Protein AF-A0AAV6LIP0-F1 (afdb_monomer_lite)

Organism: NCBI:txid479676

Secondary structure (DSSP, 8-state):
--------SSSTTTTTHHHHHHHHHHHHHHHHHHHHHHHHHHTS-TT-EEEEEETTEEEEEEHHHHHHHHHHHHHHHHHHHHHHHHHHHHHHHHHHHHHHHHHHHHHHHHHTS-TT--EEEEEEE--SSTT---EEEEEEE---

Foldseek 3Di:
DDDDDDDPPPPPVVCQPVVLVVVLVVLVVQLVVLVVVLVVLVPDDQQDWDWDDDPPDTDTDGSVVSNVVSVVSNVVSVVSNVVSVCVVCVVVVVVVVVVVVVQVVVLVVQVVPDPDWRWDFDFDQPDPDPPDGDTDTDTDTDDD

Sequence (144 aa):
MEVAGGRKGAEEGQMTAVGVQNQVRNKEGDRKRAYLTLEELQQLSDDTNTYKSIGRTFVLEPKSVLMEEQEQKLKDSETAIASLQVSSFVPLVNLLTHVFTILSSKIEVMNAGSAHMYFVEVFICNSSAFHNLNYTKVYYVVPV

InterPro domains:
  IPR002777 Prefoldin beta-like [PF01920] (14-85)
  IPR009053 Prefoldin [G3DSA:1.10.287.370] (12-88)

Radius of gyration: 28.63 Å; chains: 1; bounding box: 75×34×78 Å

Structure (mmCIF, N/CA/C/O backbone):
data_AF-A0AAV6LIP0-F1
#
_entry.id   AF-A0AAV6LIP0-F1
#
loop_
_atom_site.group_PDB
_atom_site.id
_atom_site.type_symbol
_atom_site.label_atom_id
_atom_site.label_alt_id
_atom_site.label_comp_id
_atom_site.label_asym_id
_atom_site.label_entity_id
_atom_site.label_seq_id
_atom_site.pdbx_PDB_ins_code
_atom_site.Cartn_x
_atom_site.Cartn_y
_atom_site.Cartn_z
_atom_site.occupancy
_atom_site.B_iso_or_equiv
_atom_site.auth_seq_id
_atom_site.auth_comp_id
_atom_site.auth_asym_id
_atom_site.auth_atom_id
_atom_site.pdbx_PDB_model_num
ATOM 1 N N . MET A 1 1 ? -15.424 -19.087 -53.049 1.00 39.97 1 MET A N 1
ATOM 2 C CA . MET A 1 1 ? -14.257 -18.220 -53.294 1.00 39.97 1 MET A CA 1
ATOM 3 C C . MET A 1 1 ? -14.031 -17.449 -52.012 1.00 39.97 1 MET A C 1
ATOM 5 O O . MET A 1 1 ? -14.851 -16.623 -51.637 1.00 39.97 1 MET A O 1
ATOM 9 N N . GLU A 1 2 ? -13.036 -17.900 -51.267 1.00 44.66 2 GLU A N 1
ATOM 10 C CA . GLU A 1 2 ? -12.604 -17.383 -49.974 1.00 44.66 2 GLU A CA 1
ATOM 11 C C . GLU A 1 2 ? -11.838 -16.076 -50.197 1.00 44.66 2 GLU A C 1
ATOM 13 O O . GLU A 1 2 ? -10.981 -16.026 -51.078 1.00 44.66 2 GLU A O 1
ATOM 18 N N . VAL A 1 3 ? -12.131 -15.025 -49.426 1.00 44.34 3 VAL A N 1
ATOM 19 C CA . VAL A 1 3 ? -11.224 -13.875 -49.314 1.00 44.34 3 VAL A CA 1
ATOM 20 C C . VAL A 1 3 ? -11.108 -13.471 -47.847 1.00 44.34 3 VAL A C 1
ATOM 22 O O . VAL A 1 3 ? -11.897 -12.698 -47.315 1.00 44.34 3 VAL A O 1
ATOM 25 N N . ALA A 1 4 ? -10.129 -14.122 -47.220 1.00 45.34 4 ALA A N 1
ATOM 26 C CA . ALA A 1 4 ? -9.139 -13.610 -46.279 1.00 45.34 4 ALA A CA 1
ATOM 27 C C . ALA A 1 4 ? -9.576 -12.576 -45.228 1.00 45.34 4 ALA A C 1
ATOM 29 O O . ALA A 1 4 ? -9.813 -11.399 -45.504 1.00 45.34 4 ALA A O 1
ATOM 30 N N . GLY A 1 5 ? -9.528 -13.033 -43.973 1.00 50.09 5 GLY A N 1
ATOM 31 C CA . GLY A 1 5 ? -9.539 -12.195 -42.788 1.00 50.09 5 GLY A CA 1
ATOM 32 C C . GLY A 1 5 ? -8.357 -11.228 -42.740 1.00 50.09 5 GLY A C 1
ATOM 33 O O . GLY A 1 5 ? -7.239 -11.529 -43.156 1.00 50.09 5 GLY A O 1
ATOM 34 N N . GLY A 1 6 ? -8.616 -10.054 -42.179 1.00 42.91 6 GLY A N 1
ATOM 35 C CA . GLY A 1 6 ? -7.611 -9.037 -41.939 1.00 42.91 6 GLY A CA 1
ATOM 36 C C . GLY A 1 6 ? -7.900 -8.312 -40.635 1.00 42.91 6 GLY A C 1
ATOM 37 O O . GLY A 1 6 ? -9.006 -7.820 -40.438 1.00 42.91 6 GLY A O 1
ATOM 38 N N . ARG A 1 7 ? -6.843 -8.185 -39.820 1.00 46.28 7 ARG A N 1
ATOM 39 C CA . ARG A 1 7 ? -6.698 -7.348 -38.611 1.00 46.28 7 ARG A CA 1
ATOM 40 C C . ARG A 1 7 ? -7.165 -7.978 -37.289 1.00 46.28 7 ARG A C 1
ATOM 42 O O . ARG A 1 7 ? -8.108 -7.517 -36.666 1.00 46.28 7 ARG A O 1
ATOM 49 N N . LYS A 1 8 ? -6.419 -8.979 -36.808 1.00 42.72 8 LYS A N 1
ATOM 50 C CA . LYS A 1 8 ? -6.399 -9.387 -35.384 1.00 42.72 8 LYS A CA 1
ATOM 51 C C . LYS A 1 8 ? -5.009 -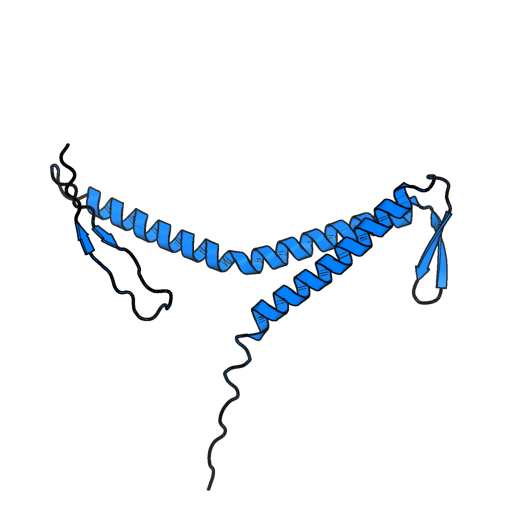9.266 -34.729 1.00 42.72 8 LYS A C 1
ATOM 53 O O . LYS A 1 8 ? -4.748 -9.914 -33.732 1.00 42.72 8 LYS A O 1
ATOM 58 N N . GLY A 1 9 ? -4.106 -8.454 -35.286 1.00 36.75 9 GLY A N 1
ATOM 59 C CA . GLY A 1 9 ? -2.690 -8.447 -34.878 1.00 36.75 9 GLY A CA 1
ATOM 60 C C . GLY A 1 9 ? -2.138 -7.141 -34.301 1.00 36.75 9 GLY A C 1
ATOM 61 O O . GLY A 1 9 ? -0.923 -7.021 -34.223 1.00 36.75 9 GLY A O 1
ATOM 62 N N . ALA A 1 10 ? -2.967 -6.146 -33.961 1.00 39.47 10 ALA A N 1
ATOM 63 C CA . ALA A 1 10 ? -2.471 -4.817 -33.561 1.00 39.47 10 ALA A CA 1
ATOM 64 C C . ALA A 1 10 ? -2.920 -4.323 -32.170 1.00 39.47 10 ALA A C 1
ATOM 66 O O . ALA A 1 10 ? -2.464 -3.266 -31.747 1.00 39.47 10 ALA A O 1
ATOM 67 N N . GLU A 1 11 ? -3.767 -5.058 -31.440 1.00 45.81 11 GLU A N 1
ATOM 68 C CA . GLU A 1 11 ? -4.263 -4.614 -30.119 1.00 45.81 11 GLU A CA 1
ATOM 69 C C . GLU A 1 11 ? -3.523 -5.222 -28.918 1.00 45.81 11 GLU A C 1
ATOM 71 O O . GLU A 1 11 ? -3.560 -4.656 -27.828 1.00 45.81 11 GLU A O 1
ATOM 76 N N . GLU A 1 12 ? -2.781 -6.319 -29.083 1.00 40.75 12 GLU A N 1
ATOM 77 C CA . GLU A 1 12 ? -2.125 -6.997 -27.949 1.00 40.75 12 GLU A CA 1
ATOM 78 C C . GLU A 1 12 ? -0.867 -6.267 -27.438 1.00 40.75 12 GLU A C 1
ATOM 80 O O . GLU A 1 12 ? -0.456 -6.464 -26.297 1.00 40.75 12 GLU A O 1
ATOM 85 N N . GLY A 1 13 ? -0.287 -5.356 -28.229 1.00 41.47 13 GLY A N 1
ATOM 86 C CA . GLY A 1 13 ? 0.921 -4.604 -27.858 1.00 41.47 13 GLY A CA 1
ATOM 87 C C . GLY A 1 13 ? 0.684 -3.294 -27.094 1.00 41.47 13 GLY A C 1
ATOM 88 O O . GLY A 1 13 ? 1.605 -2.793 -26.454 1.00 41.47 13 GLY A O 1
ATOM 89 N N . GLN A 1 14 ? -0.530 -2.729 -27.133 1.00 39.91 14 GLN A N 1
ATOM 90 C CA . GLN A 1 14 ? -0.890 -1.504 -26.389 1.00 39.91 14 GLN A CA 1
ATOM 91 C C . GLN A 1 14 ? -1.567 -1.800 -25.039 1.00 39.91 14 GLN A C 1
ATOM 93 O O . GLN A 1 14 ? -1.717 -0.907 -24.203 1.00 39.91 14 GLN A O 1
ATOM 98 N N . MET A 1 15 ? -1.926 -3.064 -24.795 1.00 46.09 15 MET A N 1
ATOM 99 C CA . MET A 1 15 ? -2.679 -3.511 -23.621 1.00 46.09 15 MET A CA 1
ATOM 100 C C . MET A 1 15 ? -1.844 -3.580 -22.325 1.00 46.09 15 MET A C 1
ATOM 102 O O . MET A 1 15 ? -2.405 -3.662 -21.235 1.00 46.09 15 MET A O 1
ATOM 106 N N . THR A 1 16 ? -0.511 -3.509 -22.403 1.00 58.72 16 THR A N 1
ATOM 107 C CA . THR A 1 16 ? 0.373 -3.747 -21.247 1.00 58.72 16 THR A CA 1
ATOM 108 C C . THR A 1 16 ? 0.726 -2.469 -20.480 1.00 58.72 16 THR A C 1
ATOM 110 O O . THR A 1 16 ? 0.547 -2.427 -19.267 1.00 58.72 16 THR A O 1
ATOM 113 N N . ALA A 1 17 ? 1.148 -1.392 -21.152 1.00 60.81 17 ALA A N 1
ATOM 114 C CA . ALA A 1 17 ? 1.545 -0.147 -20.478 1.00 60.81 17 ALA A CA 1
ATOM 115 C C . ALA A 1 17 ? 0.346 0.617 -19.887 1.00 60.81 17 ALA A C 1
ATOM 117 O O . ALA A 1 17 ? 0.388 1.049 -18.735 1.00 60.81 17 ALA A O 1
ATOM 118 N N . VAL A 1 18 ? -0.755 0.718 -20.642 1.00 71.00 18 VAL A N 1
ATOM 119 C CA . VAL A 1 18 ? -2.010 1.332 -20.167 1.00 71.00 18 VAL A CA 1
ATOM 120 C C . VAL A 1 18 ? -2.633 0.486 -19.049 1.00 71.00 18 VAL A C 1
ATOM 122 O O . VAL A 1 18 ? -3.135 1.024 -18.062 1.00 71.00 18 VAL A O 1
ATOM 125 N N . GLY A 1 19 ? -2.541 -0.846 -19.156 1.00 76.62 19 GLY A N 1
ATOM 126 C CA . GLY A 1 19 ? -2.990 -1.777 -18.121 1.00 76.62 19 GLY A CA 1
ATOM 127 C C . GLY A 1 19 ? -2.211 -1.633 -16.811 1.00 76.62 19 GLY A C 1
ATOM 128 O O . GLY A 1 19 ? -2.814 -1.600 -15.739 1.00 76.62 19 GLY A O 1
ATOM 129 N N . VAL A 1 20 ? -0.884 -1.492 -16.879 1.00 77.88 20 VAL A N 1
ATOM 130 C CA . VAL A 1 20 ? 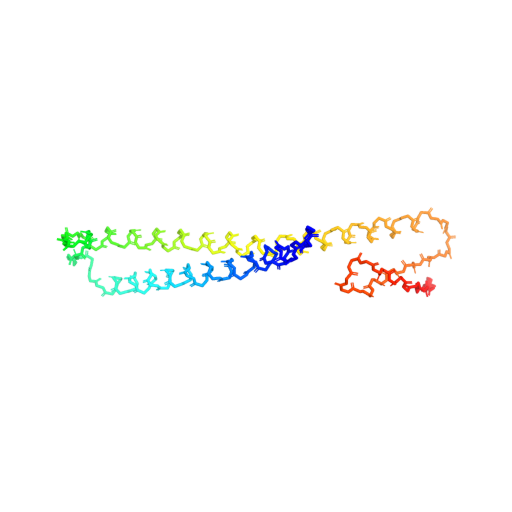-0.032 -1.250 -15.702 1.00 77.88 20 VAL A CA 1
ATOM 131 C C . VAL A 1 20 ? -0.295 0.135 -15.107 1.00 77.88 20 VAL A C 1
ATOM 133 O O . VAL A 1 20 ? -0.440 0.252 -13.894 1.00 77.88 20 VAL A O 1
ATOM 136 N N . GLN A 1 21 ? -0.449 1.176 -15.929 1.00 80.50 21 GLN A N 1
ATOM 137 C CA . GLN A 1 21 ? -0.743 2.530 -15.447 1.00 80.50 21 GLN A CA 1
ATOM 138 C C . GLN A 1 21 ? -2.088 2.607 -14.708 1.00 80.50 21 GLN A C 1
ATOM 140 O O . GLN A 1 21 ? -2.182 3.223 -13.644 1.00 80.50 21 GLN A O 1
ATOM 145 N N . ASN A 1 22 ? -3.120 1.938 -15.227 1.00 85.06 22 ASN A N 1
ATOM 146 C CA . ASN A 1 22 ? -4.414 1.839 -14.554 1.00 85.06 22 ASN A CA 1
ATOM 147 C C . ASN A 1 22 ? -4.311 1.069 -13.231 1.00 85.06 22 ASN A C 1
ATOM 149 O O . ASN A 1 22 ? -4.915 1.473 -12.238 1.00 85.06 22 ASN A O 1
ATOM 153 N N . GLN A 1 23 ? -3.515 -0.003 -13.183 1.00 84.94 23 GLN A N 1
ATOM 154 C CA . GLN A 1 23 ? -3.258 -0.735 -11.940 1.00 84.94 23 GLN A CA 1
ATOM 155 C C . GLN A 1 23 ? -2.534 0.124 -10.899 1.00 84.94 23 GLN A C 1
ATOM 157 O O . GLN A 1 23 ? -2.950 0.127 -9.742 1.00 84.94 23 GLN A O 1
ATOM 162 N N . VAL A 1 24 ? -1.521 0.899 -11.302 1.00 87.69 24 VAL A N 1
ATOM 163 C CA . VAL A 1 24 ? -0.828 1.847 -10.413 1.00 87.69 24 VAL A CA 1
ATOM 164 C C . VAL A 1 24 ? -1.814 2.871 -9.860 1.00 87.69 24 VAL A C 1
ATOM 166 O O . VAL A 1 24 ? -1.903 3.020 -8.647 1.00 87.69 24 VAL A O 1
ATOM 169 N N . ARG A 1 25 ? -2.632 3.500 -10.711 1.00 87.94 25 ARG A N 1
ATOM 170 C CA . ARG A 1 25 ? -3.633 4.487 -10.276 1.00 87.94 25 ARG A CA 1
ATOM 171 C C . ARG A 1 25 ? -4.652 3.902 -9.292 1.00 87.94 25 ARG A C 1
ATOM 173 O O . ARG A 1 25 ? -5.025 4.557 -8.320 1.00 87.94 25 ARG A O 1
ATOM 180 N N . ASN A 1 26 ? -5.099 2.670 -9.527 1.00 88.81 26 ASN A N 1
ATOM 181 C CA . ASN A 1 26 ? -6.023 1.983 -8.625 1.00 88.81 26 ASN A CA 1
ATOM 182 C C . ASN A 1 26 ? -5.365 1.714 -7.265 1.00 88.81 26 ASN A C 1
ATOM 184 O O . ASN A 1 26 ? -5.934 2.056 -6.229 1.00 88.81 26 ASN A O 1
ATOM 188 N N . LYS A 1 27 ? -4.136 1.181 -7.267 1.00 90.81 27 LYS A N 1
ATOM 189 C CA . LYS A 1 27 ? -3.368 0.914 -6.044 1.00 90.81 27 LYS A CA 1
ATOM 190 C C . LYS A 1 27 ? -2.990 2.189 -5.294 1.00 90.81 27 LYS A C 1
ATOM 192 O O . LYS A 1 27 ? -3.013 2.194 -4.069 1.00 90.81 27 LYS A O 1
ATOM 197 N N . GLU A 1 28 ? -2.722 3.290 -5.990 1.00 90.38 28 GLU A N 1
ATOM 198 C CA . GLU A 1 28 ? -2.534 4.610 -5.379 1.00 90.38 28 GLU A CA 1
ATOM 199 C C . GLU A 1 28 ? -3.808 5.104 -4.691 1.00 90.38 28 GLU A C 1
ATOM 201 O O . GLU A 1 28 ? -3.742 5.677 -3.602 1.00 90.38 28 GLU A O 1
ATOM 206 N N . GLY A 1 29 ? -4.968 4.854 -5.303 1.00 91.44 29 GLY A N 1
ATOM 207 C CA . GLY A 1 29 ? -6.264 5.110 -4.690 1.00 91.44 29 GLY A CA 1
ATOM 208 C C . GLY A 1 29 ? -6.450 4.305 -3.406 1.00 91.44 29 GLY A C 1
ATOM 209 O O . GLY A 1 29 ? -6.856 4.869 -2.391 1.00 91.44 29 GLY A O 1
ATOM 210 N N . ASP A 1 30 ? -6.142 3.009 -3.435 1.00 90.50 30 ASP A N 1
ATOM 211 C CA . ASP A 1 30 ? -6.226 2.120 -2.269 1.00 90.50 30 ASP A CA 1
ATOM 212 C C . ASP A 1 30 ? -5.276 2.579 -1.154 1.00 90.50 30 ASP A C 1
ATOM 214 O O . ASP A 1 30 ? -5.708 2.747 -0.013 1.00 90.50 30 ASP A O 1
ATOM 218 N N . ARG A 1 31 ? -4.023 2.898 -1.506 1.00 93.69 31 ARG A N 1
ATOM 219 C CA . ARG A 1 31 ? -3.007 3.452 -0.600 1.00 93.69 31 ARG A CA 1
ATOM 220 C C . ARG A 1 31 ? -3.475 4.751 0.055 1.00 93.69 31 ARG A C 1
ATOM 222 O O . ARG A 1 31 ? -3.312 4.931 1.255 1.00 93.69 31 ARG A O 1
ATOM 229 N N . LYS A 1 32 ? -4.060 5.672 -0.715 1.00 94.69 32 LYS A N 1
ATOM 230 C CA . LYS A 1 32 ? -4.502 6.968 -0.183 1.00 94.69 32 LYS A CA 1
ATOM 231 C C . LYS A 1 32 ? -5.673 6.815 0.782 1.00 94.69 32 LYS A C 1
ATOM 233 O O . LYS A 1 32 ? -5.677 7.460 1.822 1.00 94.69 32 LYS A O 1
ATOM 238 N N . ARG A 1 33 ? -6.648 5.961 0.453 1.00 93.62 33 ARG A N 1
ATOM 239 C CA . ARG A 1 33 ? -7.760 5.660 1.368 1.00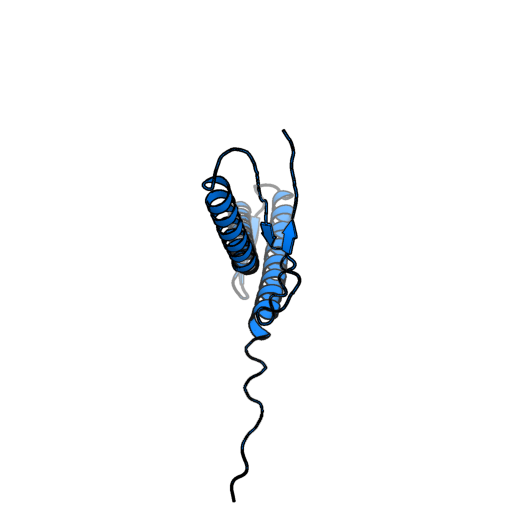 93.62 33 ARG A CA 1
ATOM 240 C C . ARG A 1 33 ? -7.237 5.034 2.653 1.00 93.62 33 ARG A C 1
ATOM 242 O O . ARG A 1 33 ? -7.619 5.467 3.729 1.00 93.62 33 ARG A O 1
ATOM 249 N N . ALA A 1 34 ? -6.307 4.092 2.515 1.00 91.62 34 ALA A N 1
ATOM 250 C CA . ALA A 1 34 ? -5.655 3.451 3.638 1.00 91.62 34 ALA A CA 1
ATOM 251 C C . ALA A 1 34 ? -4.972 4.449 4.580 1.00 91.62 34 ALA A C 1
ATOM 253 O O . ALA A 1 34 ? -5.229 4.462 5.779 1.00 91.62 34 ALA A O 1
ATOM 254 N N . TYR A 1 35 ? -4.145 5.320 4.011 1.00 94.50 35 TYR A N 1
ATOM 255 C CA . TYR A 1 35 ? -3.436 6.354 4.748 1.00 94.50 35 TYR 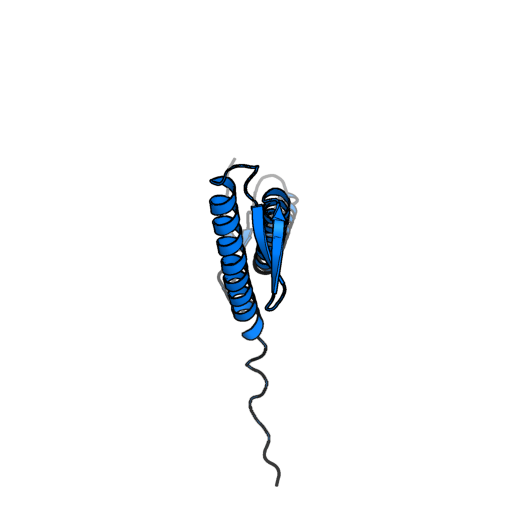A CA 1
ATOM 256 C C . TYR A 1 35 ? -4.385 7.318 5.476 1.00 94.50 35 TYR A C 1
ATOM 258 O O . TYR A 1 35 ? -4.215 7.558 6.665 1.00 94.50 35 TYR A O 1
ATOM 266 N N . LEU A 1 36 ? -5.422 7.820 4.795 1.00 96.19 36 LEU A N 1
ATOM 267 C CA . LEU A 1 36 ? -6.379 8.752 5.402 1.00 96.19 36 LEU A CA 1
ATOM 268 C C . LEU A 1 36 ? -7.143 8.119 6.571 1.00 96.19 36 LEU A C 1
ATOM 270 O O . LEU A 1 36 ? -7.270 8.745 7.614 1.00 96.19 36 LEU A O 1
ATOM 274 N N . THR A 1 37 ? -7.587 6.866 6.436 1.00 93.06 37 THR A N 1
ATOM 275 C CA . THR A 1 37 ? -8.242 6.150 7.541 1.00 93.06 37 THR A CA 1
ATOM 276 C C . THR A 1 37 ? -7.290 5.929 8.718 1.00 93.06 37 THR A C 1
ATOM 278 O O . THR A 1 37 ? -7.713 6.021 9.866 1.00 93.06 37 THR A O 1
ATOM 281 N N . LEU A 1 38 ? -6.002 5.670 8.467 1.00 93.88 38 LEU A N 1
ATOM 282 C CA . LEU A 1 38 ? -5.013 5.532 9.539 1.00 93.88 38 LEU A CA 1
ATOM 283 C C . LEU A 1 38 ? -4.822 6.851 10.304 1.00 93.88 38 LEU A C 1
ATOM 285 O O . LEU A 1 38 ? -4.822 6.842 11.532 1.00 93.88 38 LEU A O 1
ATOM 289 N N . GLU A 1 39 ? -4.707 7.973 9.591 1.00 95.62 39 GLU A N 1
ATOM 290 C CA . GLU A 1 39 ? -4.599 9.316 10.180 1.00 95.62 39 GLU A CA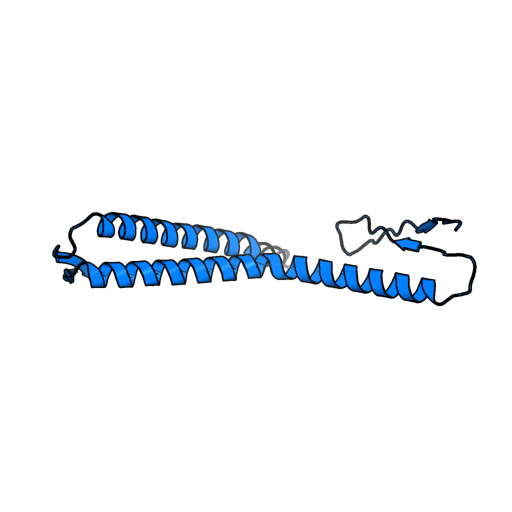 1
ATOM 291 C C . GLU A 1 39 ? -5.846 9.683 10.998 1.00 95.62 39 GLU A C 1
ATOM 293 O O . GLU A 1 39 ? -5.735 10.205 12.105 1.00 95.62 39 GLU A O 1
ATOM 298 N N . GLU A 1 40 ? -7.040 9.366 10.490 1.00 93.56 40 GLU A N 1
ATOM 299 C CA . GLU A 1 40 ? -8.301 9.564 11.213 1.00 93.56 40 GLU A CA 1
ATOM 300 C C . GLU A 1 40 ? -8.342 8.738 12.507 1.00 93.56 40 GLU A C 1
ATOM 302 O O . GLU A 1 40 ? -8.716 9.256 13.559 1.00 93.56 40 GLU A O 1
ATOM 307 N N . LEU A 1 41 ? -7.912 7.472 12.459 1.00 91.81 41 LEU A N 1
ATOM 308 C CA . LEU A 1 41 ? -7.849 6.611 13.641 1.00 91.81 41 LEU A CA 1
ATOM 309 C C . LEU A 1 41 ? -6.836 7.130 14.667 1.00 91.81 41 LEU A C 1
ATOM 311 O O . LEU A 1 41 ? -7.123 7.104 15.861 1.00 91.81 41 LEU A O 1
ATOM 315 N N . GLN A 1 42 ? -5.675 7.628 14.233 1.00 92.25 42 GLN A N 1
ATOM 316 C CA . GLN A 1 42 ? -4.642 8.161 15.129 1.00 92.25 42 GLN A CA 1
ATOM 317 C C . GLN A 1 42 ? -5.120 9.349 15.970 1.00 92.25 42 GLN A C 1
ATOM 319 O O . GLN A 1 42 ? -4.670 9.498 17.102 1.00 92.25 42 GLN A O 1
ATOM 324 N N . GLN A 1 43 ? -6.047 10.157 15.451 1.00 92.94 43 GLN A N 1
ATOM 325 C CA . GLN A 1 43 ? -6.606 11.311 16.166 1.00 92.94 43 GLN A CA 1
ATOM 326 C C . GLN A 1 43 ? -7.571 10.924 17.298 1.00 92.94 43 GLN A C 1
ATOM 328 O O . GLN A 1 43 ? -7.890 11.757 18.146 1.00 92.94 43 GLN A O 1
ATOM 333 N N . LEU A 1 44 ? -8.046 9.677 17.322 1.00 90.81 44 LEU A N 1
ATOM 334 C CA . LEU A 1 44 ? -8.911 9.158 18.380 1.00 90.81 44 LEU A CA 1
ATOM 335 C C . LEU A 1 44 ? -8.084 8.732 19.598 1.00 90.81 44 LEU A C 1
ATOM 337 O O . LEU A 1 44 ? -6.909 8.393 19.466 1.00 90.81 44 LEU A O 1
ATOM 341 N N . SER A 1 45 ? -8.698 8.678 20.781 1.00 89.19 45 SER A N 1
ATOM 342 C CA . SER A 1 45 ? -8.034 8.103 21.958 1.00 89.19 45 SER A CA 1
ATOM 343 C C . SER A 1 45 ? -7.817 6.593 21.792 1.00 89.19 45 SER A C 1
ATOM 345 O O . SER A 1 45 ? -8.551 5.927 21.057 1.00 89.19 45 SER A O 1
ATOM 347 N N . ASP A 1 46 ? -6.812 6.034 22.461 1.00 87.81 46 ASP A N 1
ATOM 348 C CA . ASP A 1 46 ? -6.431 4.619 22.302 1.00 87.81 46 ASP A CA 1
ATOM 349 C C . ASP A 1 46 ? -7.466 3.638 22.877 1.00 87.81 46 ASP A C 1
ATOM 351 O O . ASP A 1 46 ? -7.580 2.497 22.438 1.00 87.81 46 ASP A O 1
ATOM 355 N N . ASP A 1 47 ? -8.270 4.121 23.812 1.00 88.88 47 ASP A N 1
ATOM 356 C CA . ASP A 1 47 ? -9.389 3.473 24.490 1.00 88.88 47 ASP A CA 1
ATOM 357 C C . ASP A 1 47 ? -10.723 3.591 23.720 1.00 88.88 47 ASP A C 1
ATOM 359 O O . ASP A 1 47 ? -11.759 3.087 24.160 1.00 88.88 47 ASP A O 1
ATOM 363 N N . THR A 1 48 ? -10.711 4.211 22.535 1.00 90.06 48 THR A N 1
ATOM 364 C CA . THR A 1 48 ? -11.882 4.278 21.657 1.00 90.06 48 THR A CA 1
ATOM 365 C C . THR A 1 48 ? -12.169 2.917 21.016 1.00 90.06 48 THR A C 1
ATOM 367 O O . THR A 1 48 ? -11.331 2.338 20.320 1.00 90.06 48 THR A O 1
ATOM 370 N N . ASN A 1 49 ? -13.399 2.425 21.185 1.00 89.19 49 ASN A N 1
ATOM 371 C CA . ASN A 1 49 ? -13.882 1.266 20.438 1.00 89.19 49 ASN A CA 1
ATOM 372 C C . ASN A 1 49 ? -14.322 1.679 19.032 1.00 89.19 49 ASN A C 1
ATOM 374 O O . ASN A 1 49 ? -14.984 2.700 18.840 1.00 89.19 49 ASN A O 1
ATOM 378 N N . THR A 1 50 ? -13.994 0.849 18.053 1.00 89.62 50 THR A N 1
ATOM 379 C CA . THR A 1 50 ? -14.234 1.113 16.635 1.00 89.62 50 THR A CA 1
ATOM 380 C C . THR A 1 50 ? -15.080 0.009 16.017 1.00 89.62 50 THR A C 1
ATOM 382 O O . THR A 1 50 ? -15.122 -1.110 16.518 1.00 89.62 50 THR A O 1
ATOM 385 N N . TYR A 1 51 ? -15.785 0.315 14.929 1.00 93.06 51 TYR A N 1
ATOM 386 C CA . TYR A 1 51 ? -16.567 -0.684 14.208 1.00 93.06 51 TYR A CA 1
ATOM 387 C C . TYR A 1 51 ? -15.867 -1.072 12.912 1.00 93.06 51 TYR A C 1
ATOM 389 O O . TYR A 1 51 ? -15.710 -0.252 12.007 1.00 93.06 51 TYR A O 1
ATOM 397 N N . LYS A 1 52 ? -15.504 -2.348 12.802 1.00 91.81 52 LYS A N 1
ATOM 398 C CA . LYS A 1 52 ? -14.993 -2.949 11.575 1.00 91.81 52 LYS A CA 1
ATOM 399 C C . LYS A 1 52 ? -16.145 -3.490 10.739 1.00 91.81 52 LYS A C 1
ATOM 401 O O . LYS A 1 52 ? -16.954 -4.275 11.233 1.00 91.81 52 LYS A O 1
ATOM 406 N N . SER A 1 53 ? -16.210 -3.122 9.463 1.00 90.75 53 SER A N 1
ATOM 407 C CA . SER A 1 53 ? -17.175 -3.718 8.538 1.00 90.75 53 SER A CA 1
ATOM 408 C C . SER A 1 53 ? -16.685 -5.073 8.021 1.00 90.75 53 SER A C 1
ATOM 410 O O . SER A 1 53 ? -15.550 -5.225 7.565 1.00 90.75 53 SER A O 1
ATOM 412 N N . ILE A 1 54 ? -17.562 -6.073 8.073 1.00 90.19 54 ILE A N 1
ATOM 413 C CA . ILE A 1 54 ? -17.351 -7.402 7.497 1.00 90.19 54 ILE A CA 1
ATOM 414 C C . ILE A 1 54 ? -18.556 -7.707 6.607 1.00 90.19 54 ILE A C 1
ATOM 416 O O . ILE A 1 54 ? -19.628 -8.107 7.058 1.00 90.19 54 ILE A O 1
ATOM 420 N N . GLY A 1 55 ? -18.412 -7.463 5.304 1.00 92.75 55 GLY A N 1
ATOM 421 C CA . GLY A 1 55 ? -19.537 -7.550 4.374 1.00 92.75 55 GLY A CA 1
ATOM 422 C C . G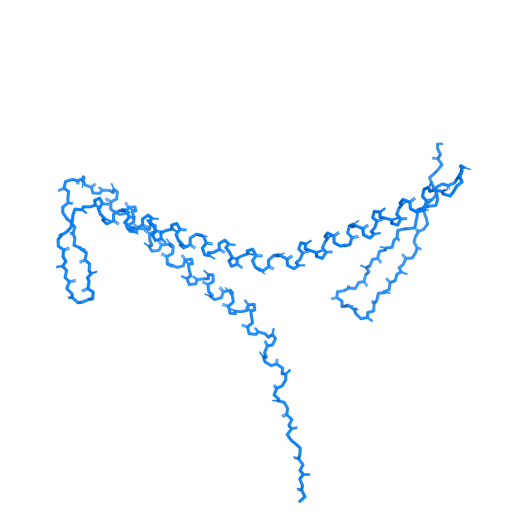LY A 1 55 ? -20.622 -6.521 4.713 1.00 92.75 55 GLY A C 1
ATOM 423 O O . GLY A 1 55 ? -20.426 -5.331 4.491 1.00 92.75 55 GLY A O 1
ATOM 424 N N . ARG A 1 56 ? -21.772 -6.981 5.224 1.00 93.44 56 ARG A N 1
ATOM 425 C CA . ARG A 1 56 ? -22.898 -6.116 5.642 1.00 93.44 56 ARG A CA 1
ATOM 426 C C . ARG A 1 56 ? -23.020 -5.954 7.160 1.00 93.44 56 ARG A C 1
ATOM 428 O O . ARG A 1 56 ? -23.920 -5.250 7.609 1.00 93.44 56 ARG A O 1
ATOM 435 N N . THR A 1 57 ? -22.178 -6.624 7.943 1.00 95.00 57 THR A N 1
ATOM 436 C CA . THR A 1 57 ? -22.200 -6.556 9.409 1.00 95.00 57 THR A CA 1
ATOM 437 C C . THR A 1 57 ? -21.081 -5.658 9.926 1.00 95.00 57 THR A C 1
ATOM 439 O O . THR A 1 57 ? -20.081 -5.436 9.242 1.00 95.00 57 THR A O 1
ATOM 442 N N . PHE A 1 58 ? -21.259 -5.140 11.140 1.00 93.56 58 PHE A N 1
ATOM 443 C CA . PHE A 1 58 ? -20.255 -4.353 11.850 1.00 93.56 58 PHE A CA 1
ATOM 444 C C . PHE A 1 58 ? -19.891 -5.068 13.148 1.00 93.56 58 PHE A C 1
ATOM 446 O O . PHE A 1 58 ? -20.778 -5.466 13.902 1.00 93.56 58 PHE A O 1
ATOM 453 N N . VAL A 1 59 ? -18.594 -5.241 13.384 1.00 94.69 59 VAL A N 1
ATOM 454 C CA . VAL A 1 59 ? -18.040 -5.886 14.578 1.00 94.69 59 VAL A CA 1
ATOM 455 C C . VAL A 1 59 ? -17.290 -4.837 15.385 1.00 94.69 59 VAL A C 1
ATOM 457 O O . VAL A 1 59 ? -16.562 -4.028 14.813 1.00 94.69 59 VAL A O 1
ATOM 460 N N . LEU A 1 60 ? -17.513 -4.824 16.698 1.00 95.06 60 LEU A N 1
ATOM 461 C CA . LEU A 1 60 ? -16.807 -3.934 17.611 1.00 95.06 60 LEU A CA 1
ATOM 462 C C . LEU A 1 60 ? -15.388 -4.466 17.822 1.00 95.06 60 LEU A C 1
ATOM 464 O O . LEU A 1 60 ? -15.224 -5.584 18.299 1.00 95.06 60 LEU A O 1
ATOM 468 N N . GLU A 1 61 ? -14.393 -3.660 17.484 1.00 92.44 61 GLU A N 1
ATOM 469 C CA . GLU A 1 61 ? -12.975 -3.980 17.613 1.00 92.44 61 GLU A CA 1
ATOM 470 C C . GLU A 1 61 ? -12.239 -2.802 18.264 1.00 92.44 61 GLU A C 1
ATOM 472 O O . GLU A 1 61 ? -12.620 -1.636 18.070 1.00 92.44 61 GLU A O 1
ATOM 477 N N . PRO A 1 62 ? -11.171 -3.059 19.031 1.00 92.50 62 PRO A N 1
ATOM 478 C CA . PRO A 1 62 ? -10.329 -1.990 19.537 1.00 92.50 62 PRO A CA 1
ATOM 479 C C . PRO A 1 62 ? -9.637 -1.270 18.373 1.00 92.50 62 PRO A C 1
ATOM 481 O O . PRO A 1 62 ? -9.268 -1.881 17.366 1.00 92.50 62 PRO A O 1
ATOM 484 N N . LYS A 1 63 ? -9.419 0.040 18.530 1.00 93.06 63 LYS A N 1
ATOM 485 C CA . LYS A 1 63 ? -8.749 0.889 17.531 1.00 93.06 63 LYS A CA 1
ATOM 486 C C . LYS A 1 63 ? -7.423 0.296 17.036 1.00 93.06 63 LYS A C 1
ATOM 488 O O . LYS A 1 63 ? -7.137 0.378 15.843 1.00 93.06 63 LYS A O 1
ATOM 493 N N . SER A 1 64 ? -6.627 -0.304 17.924 1.00 91.62 64 SER A N 1
ATOM 494 C CA . SER A 1 64 ? -5.316 -0.883 17.590 1.00 91.62 64 SER A CA 1
ATOM 495 C C . SER A 1 64 ? -5.394 -1.933 16.480 1.00 91.62 64 SER A C 1
ATOM 497 O O . SER A 1 64 ? -4.588 -1.899 15.556 1.00 91.62 64 SER A O 1
ATOM 499 N N . VAL A 1 65 ? -6.411 -2.799 16.510 1.00 91.69 65 VAL A N 1
ATOM 500 C CA . VAL A 1 65 ? -6.625 -3.837 15.489 1.00 91.69 65 VAL A CA 1
ATOM 501 C C . VAL A 1 65 ? -6.901 -3.204 14.126 1.00 91.69 65 VAL A C 1
ATOM 503 O O . VAL A 1 65 ? -6.328 -3.615 13.117 1.00 91.69 65 VAL A O 1
ATOM 506 N N . LEU A 1 66 ? -7.732 -2.156 14.079 1.00 91.31 66 LEU A N 1
ATOM 507 C CA . LEU A 1 66 ? -7.987 -1.434 12.831 1.00 91.31 66 LEU A CA 1
ATOM 508 C C . LEU A 1 66 ? -6.751 -0.692 12.318 1.00 91.31 66 LEU A C 1
ATOM 510 O O . LEU A 1 66 ? -6.536 -0.649 11.107 1.00 91.31 66 LEU A O 1
ATOM 514 N N . MET A 1 67 ? -5.940 -0.122 13.210 1.00 92.62 67 MET A N 1
ATOM 515 C CA . MET A 1 67 ? -4.697 0.546 12.828 1.00 92.62 67 MET A CA 1
ATOM 516 C C . MET A 1 67 ? -3.687 -0.429 12.220 1.00 92.62 67 MET A C 1
ATOM 518 O O . MET A 1 67 ? -3.153 -0.137 11.152 1.00 92.62 67 MET A O 1
ATOM 522 N N . GLU A 1 68 ? -3.474 -1.592 12.838 1.00 94.06 68 GLU A N 1
ATOM 523 C CA . GLU A 1 68 ? -2.569 -2.627 12.318 1.00 94.06 68 GLU A CA 1
ATOM 524 C C . GLU A 1 68 ? -3.010 -3.121 10.934 1.00 94.06 68 GLU A C 1
ATOM 526 O O . GLU A 1 68 ? -2.204 -3.200 10.003 1.00 94.06 68 GLU A O 1
ATOM 531 N N . GLU A 1 69 ? -4.307 -3.382 10.749 1.00 93.31 69 GLU A N 1
ATOM 532 C CA . GLU A 1 69 ? -4.846 -3.749 9.437 1.00 93.31 69 GLU A CA 1
ATOM 533 C C . GLU A 1 69 ? -4.623 -2.658 8.397 1.00 93.31 69 GLU A C 1
ATOM 535 O O . GLU A 1 69 ? -4.354 -2.942 7.223 1.00 93.31 69 GLU A O 1
ATOM 540 N N . GLN A 1 70 ? -4.786 -1.403 8.810 1.00 94.19 70 GLN A N 1
ATOM 541 C CA . GLN A 1 70 ? -4.691 -0.284 7.903 1.00 94.19 70 GLN A CA 1
ATOM 542 C C . GLN A 1 70 ? -3.243 0.006 7.497 1.00 94.19 70 GLN A C 1
ATOM 544 O O . GLN A 1 70 ? -2.990 0.311 6.327 1.00 94.19 70 GLN A O 1
ATOM 549 N N . GLU A 1 71 ? -2.304 -0.174 8.425 1.00 94.50 71 GLU A N 1
ATOM 550 C CA . GLU A 1 71 ? -0.865 -0.114 8.192 1.00 94.50 71 GLU A CA 1
ATOM 551 C C . GLU A 1 71 ? -0.394 -1.252 7.277 1.00 94.50 71 GLU A C 1
ATOM 553 O O . GLU A 1 71 ? 0.354 -1.010 6.327 1.00 94.50 71 GLU A O 1
ATOM 558 N N . GLN A 1 72 ? -0.874 -2.481 7.488 1.00 95.12 72 GLN A N 1
ATOM 559 C CA . GLN A 1 72 ? -0.540 -3.602 6.608 1.00 95.12 72 GLN A CA 1
ATOM 560 C C . GLN A 1 72 ? -1.056 -3.364 5.181 1.00 95.12 72 GLN A C 1
ATOM 562 O O . GLN A 1 72 ? -0.298 -3.488 4.220 1.00 95.12 72 GLN A O 1
ATOM 567 N N . LYS A 1 73 ? -2.313 -2.920 5.027 1.00 92.62 73 LYS A N 1
ATOM 568 C CA . LYS A 1 73 ? -2.881 -2.549 3.715 1.00 92.62 73 LYS A CA 1
ATOM 569 C C . LYS A 1 73 ? -2.087 -1.441 3.024 1.00 92.62 73 LYS A C 1
ATOM 571 O O . LYS A 1 73 ? -1.986 -1.442 1.792 1.00 92.62 73 LYS A O 1
ATOM 576 N N . LEU A 1 74 ? -1.554 -0.491 3.793 1.00 92.88 74 LEU A N 1
ATOM 577 C CA . LEU A 1 74 ? -0.702 0.574 3.274 1.00 92.88 74 LEU A CA 1
ATOM 578 C C . LEU A 1 74 ? 0.609 -0.007 2.724 1.00 92.88 74 LEU A C 1
ATOM 580 O O . LEU A 1 74 ? 0.905 0.200 1.546 1.00 92.88 74 LEU A O 1
ATOM 584 N N . LYS A 1 75 ? 1.322 -0.810 3.526 1.00 94.38 75 LYS A N 1
ATOM 585 C CA . LYS A 1 75 ? 2.585 -1.472 3.146 1.00 94.38 75 LYS A CA 1
ATOM 586 C C . LYS A 1 75 ? 2.433 -2.374 1.921 1.00 94.38 75 LYS A C 1
ATOM 588 O O . LYS A 1 75 ? 3.253 -2.321 1.001 1.00 94.38 75 LYS A O 1
ATOM 593 N N . ASP A 1 76 ? 1.365 -3.165 1.871 1.00 92.62 76 ASP A N 1
ATOM 594 C CA . ASP A 1 76 ? 1.071 -4.046 0.738 1.00 92.62 76 ASP A CA 1
ATOM 595 C C . ASP A 1 76 ? 0.829 -3.234 -0.543 1.00 92.62 76 ASP A C 1
ATOM 597 O O . ASP A 1 76 ? 1.319 -3.581 -1.622 1.00 92.62 76 ASP A O 1
ATOM 601 N N . SER A 1 77 ? 0.103 -2.116 -0.430 1.00 90.50 77 SER A N 1
ATOM 602 C CA . SER A 1 77 ? -0.180 -1.230 -1.564 1.00 90.50 77 SER A CA 1
ATOM 603 C C . SER A 1 77 ? 1.081 -0.527 -2.066 1.00 90.50 77 SER A C 1
ATOM 605 O O . SER A 1 77 ? 1.285 -0.442 -3.276 1.00 90.50 77 SER A O 1
ATOM 607 N N . GLU A 1 78 ? 1.949 -0.061 -1.169 1.00 92.31 78 GLU A N 1
ATOM 608 C CA . GLU A 1 78 ? 3.236 0.550 -1.522 1.00 92.31 78 GLU A CA 1
ATOM 609 C C . GLU A 1 78 ? 4.173 -0.444 -2.204 1.00 92.31 78 GLU A C 1
ATOM 611 O O . GLU A 1 78 ? 4.749 -0.133 -3.248 1.00 92.31 78 GLU A O 1
ATOM 616 N N . THR A 1 79 ? 4.251 -1.667 -1.680 1.00 91.06 79 THR A N 1
ATOM 617 C CA . THR A 1 79 ? 5.050 -2.748 -2.271 1.00 91.06 79 THR A CA 1
ATOM 618 C C . THR A 1 79 ? 4.544 -3.103 -3.672 1.00 91.06 79 THR A C 1
ATOM 620 O O . THR A 1 79 ? 5.337 -3.264 -4.605 1.00 91.06 79 THR A O 1
ATOM 623 N N . ALA A 1 80 ? 3.223 -3.175 -3.862 1.00 88.50 80 ALA A N 1
ATOM 624 C CA . ALA A 1 80 ? 2.623 -3.432 -5.168 1.00 88.50 80 ALA A CA 1
ATOM 625 C C . ALA A 1 80 ? 2.898 -2.297 -6.170 1.00 88.50 80 ALA A C 1
ATOM 627 O O . ALA A 1 80 ? 3.253 -2.573 -7.315 1.00 88.50 80 ALA A O 1
ATOM 628 N N . ILE A 1 81 ? 2.782 -1.031 -5.751 1.00 88.56 81 ILE A N 1
ATOM 629 C CA . ILE A 1 81 ? 3.099 0.130 -6.600 1.00 88.56 81 ILE A CA 1
ATOM 630 C C . ILE A 1 81 ? 4.575 0.108 -7.001 1.00 88.56 81 ILE A C 1
ATOM 632 O O . ILE A 1 81 ? 4.873 0.216 -8.189 1.00 88.56 81 ILE A O 1
ATOM 636 N N . ALA A 1 82 ? 5.485 -0.094 -6.044 1.00 86.44 82 ALA A N 1
ATOM 637 C CA . ALA A 1 82 ? 6.917 -0.180 -6.311 1.00 86.44 82 ALA A CA 1
ATOM 638 C C . ALA A 1 82 ? 7.232 -1.304 -7.311 1.00 86.44 82 ALA A C 1
ATOM 640 O O . ALA A 1 82 ? 7.952 -1.087 -8.282 1.00 86.44 82 ALA A O 1
ATOM 641 N N . SER A 1 83 ? 6.619 -2.479 -7.143 1.00 84.62 83 SER A N 1
ATOM 642 C CA . SER A 1 83 ? 6.783 -3.614 -8.062 1.00 84.62 83 SER A CA 1
ATOM 643 C C . SER A 1 83 ? 6.291 -3.288 -9.480 1.00 84.62 83 SER A C 1
ATOM 645 O O . SER A 1 83 ? 6.980 -3.571 -10.462 1.00 84.62 83 SER A O 1
ATOM 647 N N . LEU A 1 84 ? 5.124 -2.644 -9.602 1.00 84.69 84 LEU A N 1
ATOM 648 C CA . LEU A 1 84 ? 4.557 -2.226 -10.888 1.00 84.69 84 LEU A CA 1
ATOM 649 C C . LEU A 1 84 ? 5.411 -1.143 -11.570 1.00 84.69 84 LEU A C 1
ATOM 651 O O . LEU A 1 84 ? 5.617 -1.201 -12.781 1.00 84.69 84 LEU A O 1
ATOM 655 N N . GLN A 1 85 ? 5.959 -0.193 -10.813 1.00 79.94 85 GLN A N 1
ATOM 656 C CA . GLN A 1 85 ? 6.845 0.854 -11.334 1.00 79.94 85 GLN A CA 1
ATOM 657 C C . GLN A 1 85 ? 8.220 0.312 -11.742 1.00 79.94 85 GLN A C 1
ATOM 659 O O . GLN A 1 85 ? 8.763 0.707 -12.770 1.00 79.94 85 GLN A O 1
ATOM 664 N N . VAL A 1 86 ? 8.780 -0.633 -10.988 1.00 75.75 86 VAL A N 1
ATOM 665 C CA . VAL A 1 86 ? 10.029 -1.302 -11.373 1.00 75.75 86 VAL A CA 1
ATOM 666 C C . VAL A 1 86 ? 9.821 -2.079 -12.672 1.00 75.75 86 VAL A C 1
ATOM 668 O O . VAL A 1 86 ? 10.639 -1.967 -13.583 1.00 75.75 86 VAL A O 1
ATOM 671 N N . SER A 1 87 ? 8.691 -2.777 -12.826 1.00 67.62 87 SER A N 1
ATOM 672 C CA . SER A 1 87 ? 8.390 -3.525 -14.054 1.00 67.62 87 SER A CA 1
ATOM 673 C C . SER A 1 87 ? 8.335 -2.655 -15.322 1.00 67.62 87 SER A C 1
ATOM 675 O O . SER A 1 87 ? 8.646 -3.147 -16.405 1.00 67.62 87 SER A O 1
ATOM 677 N N . SER A 1 88 ? 8.017 -1.359 -15.203 1.00 64.88 88 SER A N 1
ATOM 678 C CA . SER A 1 88 ? 8.035 -0.422 -16.335 1.00 64.88 88 SER A CA 1
ATOM 679 C C . SER A 1 88 ? 9.415 0.196 -16.603 1.00 64.88 88 SER A C 1
ATOM 681 O O . SER A 1 88 ? 9.694 0.573 -17.741 1.00 64.88 88 SER A O 1
ATOM 683 N N . PHE A 1 89 ? 10.300 0.259 -15.601 1.00 63.62 89 PHE A N 1
ATOM 684 C CA . PHE A 1 89 ? 11.642 0.853 -15.713 1.00 63.62 89 PHE A CA 1
ATOM 685 C C . PHE A 1 89 ? 12.758 -0.150 -16.052 1.00 63.62 89 PHE A C 1
ATOM 687 O O . PHE A 1 89 ? 13.743 0.225 -16.692 1.00 63.62 89 PHE A O 1
ATOM 694 N N . VAL A 1 90 ? 12.607 -1.425 -15.675 1.00 65.12 90 VAL A N 1
ATOM 695 C CA . VAL A 1 90 ? 13.577 -2.508 -15.938 1.00 65.12 90 VAL A CA 1
ATOM 696 C C . VAL A 1 90 ? 14.051 -2.592 -17.402 1.00 65.12 90 VAL A C 1
ATOM 698 O O . VAL A 1 90 ? 15.265 -2.670 -17.607 1.00 65.12 90 VAL A O 1
ATOM 701 N N . PRO A 1 91 ? 13.188 -2.536 -18.439 1.00 68.94 91 PRO A N 1
ATOM 702 C CA . PRO A 1 91 ? 13.663 -2.632 -19.823 1.00 68.94 91 PRO A CA 1
ATOM 703 C C . PRO A 1 91 ? 14.533 -1.438 -20.244 1.00 68.94 91 PRO A C 1
ATOM 705 O O . PRO A 1 91 ? 15.480 -1.611 -21.011 1.00 68.94 91 PRO A O 1
ATOM 708 N N . LEU A 1 92 ? 14.254 -0.240 -19.719 1.00 68.81 92 LEU A N 1
ATOM 709 C CA . LEU A 1 92 ? 15.013 0.970 -20.038 1.00 68.81 92 LEU A CA 1
ATOM 710 C C . LEU A 1 92 ? 16.406 0.940 -19.393 1.00 68.81 92 LEU A C 1
ATOM 712 O O . LEU A 1 92 ? 17.399 1.260 -20.043 1.00 68.81 92 LEU A O 1
ATOM 716 N N . VAL A 1 93 ? 16.484 0.507 -18.130 1.00 70.75 93 VAL A N 1
ATOM 717 C CA . VAL A 1 93 ? 17.755 0.362 -17.405 1.00 70.75 93 VAL A CA 1
ATOM 718 C C . VAL A 1 93 ? 18.624 -0.709 -18.058 1.00 70.75 93 VAL A C 1
ATOM 720 O O . VAL A 1 93 ? 19.800 -0.460 -18.306 1.00 70.75 93 VAL A O 1
ATOM 723 N N . ASN A 1 94 ? 18.047 -1.856 -18.431 1.00 69.69 94 ASN A N 1
ATOM 724 C CA . ASN A 1 94 ? 18.799 -2.918 -19.098 1.00 69.69 94 ASN A CA 1
ATOM 725 C C . ASN A 1 94 ? 19.353 -2.467 -20.462 1.00 69.69 94 ASN A C 1
ATOM 727 O O . ASN A 1 94 ? 20.500 -2.761 -20.795 1.00 69.69 94 ASN A O 1
ATOM 731 N N . LEU A 1 95 ? 18.578 -1.694 -21.233 1.00 74.31 95 LEU A N 1
ATOM 732 C CA . LEU A 1 95 ? 19.050 -1.117 -22.493 1.00 74.31 95 LEU A CA 1
ATOM 733 C C . LEU A 1 95 ? 20.236 -0.164 -22.275 1.00 74.31 95 LEU A C 1
ATOM 735 O O . LEU A 1 95 ? 21.230 -0.250 -22.995 1.00 74.31 95 LEU A O 1
ATOM 739 N N . LEU A 1 96 ? 20.157 0.711 -21.268 1.00 74.19 96 LEU A N 1
ATOM 740 C CA . LEU A 1 96 ? 21.243 1.632 -20.924 1.00 74.19 96 LEU A CA 1
ATOM 741 C C . LEU A 1 96 ? 22.508 0.883 -20.489 1.00 74.19 96 LEU A C 1
ATOM 743 O O . LEU A 1 96 ? 23.597 1.226 -20.948 1.00 74.19 96 LEU A O 1
ATOM 747 N N . THR A 1 97 ? 22.375 -0.165 -19.672 1.00 73.69 97 THR A N 1
ATOM 748 C CA . THR A 1 97 ? 23.505 -1.009 -19.260 1.00 73.69 97 THR A CA 1
ATOM 749 C C . THR A 1 97 ? 24.158 -1.687 -20.463 1.00 73.69 97 THR A C 1
ATOM 751 O O . THR A 1 97 ? 25.375 -1.617 -20.607 1.00 73.69 97 THR A O 1
ATOM 754 N N . HIS A 1 98 ? 23.373 -2.266 -21.378 1.00 71.94 98 HIS A N 1
ATOM 755 C CA . HIS A 1 98 ? 23.904 -2.890 -22.594 1.00 71.94 98 HIS A CA 1
ATOM 756 C C . HIS A 1 98 ? 24.659 -1.889 -23.481 1.00 71.94 98 HIS A C 1
ATOM 758 O O . HIS A 1 98 ? 25.761 -2.183 -23.944 1.00 71.94 98 HIS A O 1
ATOM 764 N N . VAL A 1 99 ? 24.099 -0.694 -23.699 1.00 75.06 99 VAL A N 1
ATOM 765 C CA . VAL A 1 99 ? 24.758 0.365 -24.481 1.00 75.06 99 VAL A CA 1
ATOM 766 C C . VAL A 1 99 ? 26.061 0.807 -23.810 1.00 75.06 99 VAL A C 1
ATOM 768 O O . VAL A 1 99 ? 27.085 0.923 -24.483 1.00 75.06 99 VAL A O 1
ATOM 771 N N . PHE A 1 100 ? 26.053 1.000 -22.490 1.00 74.62 100 PHE A N 1
ATOM 772 C CA . PHE A 1 100 ? 27.236 1.390 -21.724 1.00 74.62 100 PHE A CA 1
ATOM 773 C C . PHE A 1 100 ? 28.355 0.343 -21.797 1.00 74.62 100 PHE A C 1
ATOM 775 O O . PHE A 1 100 ? 29.517 0.696 -22.013 1.00 74.62 100 PHE A O 1
ATOM 782 N N . THR A 1 101 ? 28.016 -0.943 -21.676 1.00 71.12 101 THR A N 1
ATOM 783 C CA . THR A 1 101 ? 28.982 -2.042 -21.798 1.00 71.12 101 THR A CA 1
ATOM 784 C C . THR A 1 101 ? 29.591 -2.092 -23.197 1.00 71.12 101 THR A C 1
ATOM 786 O O . THR A 1 101 ? 30.810 -2.159 -23.323 1.00 71.12 101 THR A O 1
ATOM 789 N N . ILE A 1 102 ? 28.775 -1.981 -24.253 1.00 73.38 102 ILE A N 1
ATOM 790 C CA . ILE A 1 102 ? 29.261 -1.987 -25.643 1.00 73.38 102 ILE A CA 1
ATOM 791 C C . ILE A 1 102 ? 30.221 -0.818 -25.899 1.00 73.38 102 ILE A C 1
ATOM 793 O O . ILE A 1 102 ? 31.268 -1.005 -26.521 1.00 73.38 102 ILE A O 1
ATOM 797 N N . LEU A 1 103 ? 29.884 0.383 -25.417 1.00 67.56 103 LEU A N 1
ATOM 798 C CA . LEU A 1 103 ? 30.745 1.559 -25.553 1.00 67.56 103 LEU A CA 1
ATOM 799 C C . LEU A 1 103 ? 32.062 1.385 -24.787 1.00 67.56 103 LEU A C 1
ATOM 801 O O . LEU A 1 103 ? 33.123 1.643 -25.353 1.00 67.56 103 LEU A O 1
ATOM 805 N N . SER A 1 104 ? 32.002 0.894 -23.547 1.00 65.88 104 SER A N 1
ATOM 806 C CA . SER A 1 104 ? 33.187 0.644 -22.714 1.00 65.88 104 SER A CA 1
ATOM 807 C C . SER A 1 104 ? 34.146 -0.349 -23.376 1.00 65.88 104 SER A C 1
ATOM 809 O O . SER A 1 104 ? 35.323 -0.041 -23.554 1.00 65.88 104 SER A O 1
ATOM 811 N N . SER A 1 105 ? 33.639 -1.492 -23.854 1.00 64.25 105 SER A N 1
ATOM 812 C CA . SER A 1 105 ? 34.460 -2.489 -24.554 1.00 64.25 105 SER A CA 1
ATOM 813 C C . SER A 1 105 ? 35.073 -1.945 -25.848 1.00 64.25 105 SER A C 1
ATOM 815 O O . SER A 1 105 ? 36.195 -2.302 -26.203 1.00 64.25 105 SER A O 1
ATOM 817 N N . LYS A 1 106 ? 34.371 -1.058 -26.563 1.00 62.84 106 LYS A N 1
ATOM 818 C CA . LYS A 1 106 ? 34.894 -0.451 -27.792 1.00 62.84 106 LYS A CA 1
ATOM 819 C C . LYS A 1 106 ? 36.036 0.532 -27.519 1.00 62.84 106 LYS A C 1
ATOM 821 O O . LYS A 1 106 ? 36.999 0.543 -28.277 1.00 62.84 106 LYS A O 1
ATOM 826 N N . ILE A 1 107 ? 35.965 1.302 -26.431 1.00 58.47 107 ILE A N 1
ATOM 827 C CA . ILE A 1 107 ? 37.038 2.215 -25.998 1.00 58.47 107 ILE A CA 1
ATOM 828 C C . ILE A 1 107 ? 38.304 1.433 -25.614 1.00 58.47 107 ILE A C 1
ATOM 830 O O . ILE A 1 107 ? 39.405 1.817 -26.003 1.00 58.47 107 ILE A O 1
ATOM 834 N N . GLU A 1 108 ? 38.166 0.313 -24.900 1.00 57.31 108 GLU A N 1
ATOM 835 C CA . GLU A 1 108 ? 39.309 -0.529 -24.512 1.00 57.31 108 GLU A CA 1
ATOM 836 C C . GLU A 1 108 ? 40.040 -1.122 -25.722 1.00 57.31 108 GLU A C 1
ATOM 838 O O . GLU A 1 108 ? 41.266 -1.035 -25.805 1.00 57.31 108 GLU A O 1
ATOM 843 N N . VAL A 1 109 ? 39.297 -1.656 -26.699 1.00 55.75 109 VAL A N 1
ATOM 844 C CA . VAL A 1 109 ? 39.867 -2.185 -27.953 1.00 55.75 109 VAL A CA 1
ATOM 845 C C . VAL A 1 109 ? 40.653 -1.109 -28.710 1.00 55.75 109 VAL A C 1
ATOM 847 O O . VAL A 1 109 ? 41.659 -1.414 -29.347 1.00 55.75 109 VAL A O 1
ATOM 850 N N . MET A 1 110 ? 40.235 0.153 -28.610 1.00 54.78 110 MET A N 1
ATOM 851 C CA . MET A 1 110 ? 40.915 1.278 -29.253 1.00 54.78 110 MET A CA 1
ATOM 852 C C . MET A 1 110 ? 42.187 1.722 -28.521 1.00 54.78 110 MET A C 1
ATOM 854 O O . MET A 1 110 ? 43.141 2.139 -29.171 1.00 54.78 110 MET A O 1
ATOM 858 N N . ASN A 1 111 ? 42.251 1.569 -27.196 1.00 56.53 111 ASN A N 1
ATOM 859 C CA . ASN A 1 111 ? 43.434 1.919 -26.402 1.00 56.53 111 ASN A CA 1
ATOM 860 C C . ASN A 1 111 ? 44.569 0.878 -26.474 1.00 56.53 111 ASN A C 1
ATOM 862 O O . ASN A 1 111 ? 45.707 1.197 -26.139 1.00 56.53 111 ASN A O 1
ATOM 866 N N . ALA A 1 112 ? 44.302 -0.351 -26.927 1.00 55.72 112 ALA A N 1
ATOM 867 C CA . ALA A 1 112 ? 45.320 -1.403 -27.040 1.00 55.72 112 ALA A CA 1
ATOM 868 C C . ALA A 1 112 ? 46.215 -1.291 -28.299 1.00 55.72 112 ALA A C 1
ATOM 870 O O . ALA A 1 112 ? 47.150 -2.076 -28.466 1.00 55.72 112 ALA A O 1
ATOM 871 N N . GLY A 1 113 ? 45.944 -0.331 -29.194 1.00 56.59 113 GLY A N 1
ATOM 872 C CA . GLY A 1 113 ? 46.628 -0.164 -30.478 1.00 56.59 113 GLY A CA 1
ATOM 873 C C . GLY A 1 113 ? 47.613 1.009 -30.527 1.00 56.59 113 GLY A C 1
ATOM 874 O O . GLY A 1 113 ? 47.286 2.048 -31.078 1.00 56.59 113 GLY A O 1
ATOM 875 N N . SER A 1 114 ? 48.852 0.783 -30.078 1.00 46.75 114 SER A N 1
ATOM 876 C CA . SER A 1 114 ? 50.055 1.596 -30.358 1.00 46.75 114 SER A CA 1
ATOM 877 C C . SER A 1 114 ? 50.192 2.964 -29.665 1.00 46.75 114 SER A C 1
ATOM 879 O O . SER A 1 114 ? 49.333 3.840 -29.712 1.00 46.75 114 SER A O 1
ATOM 881 N N . ALA A 1 115 ? 51.361 3.160 -29.051 1.00 52.97 115 ALA A N 1
ATOM 882 C CA . ALA A 1 115 ? 51.764 4.397 -28.403 1.00 52.97 115 ALA A CA 1
ATOM 883 C C . ALA A 1 115 ? 51.842 5.561 -29.411 1.00 52.97 115 ALA A C 1
ATOM 885 O O . ALA A 1 115 ? 52.461 5.432 -30.463 1.00 52.97 115 ALA A O 1
ATOM 886 N N . HIS A 1 116 ? 51.275 6.706 -29.017 1.00 49.91 116 HIS A N 1
ATOM 887 C CA . HIS A 1 116 ? 51.353 8.044 -29.634 1.00 49.91 116 HIS A CA 1
ATOM 888 C C . HIS A 1 116 ? 50.213 8.546 -30.539 1.00 49.91 116 HIS A C 1
ATOM 890 O O . HIS A 1 116 ? 50.283 9.697 -30.966 1.00 49.91 116 HIS A O 1
ATOM 896 N N . MET A 1 117 ? 49.109 7.818 -30.729 1.00 45.41 117 MET A N 1
ATOM 897 C CA . MET A 1 117 ? 47.868 8.422 -31.250 1.00 45.41 117 MET A CA 1
ATOM 898 C C . MET A 1 117 ? 46.628 7.783 -30.621 1.00 45.41 117 MET A C 1
ATOM 900 O O . MET A 1 117 ? 46.285 6.650 -30.941 1.00 45.41 117 MET A O 1
ATOM 904 N N . TYR A 1 118 ? 45.914 8.530 -29.774 1.00 48.47 118 TYR A N 1
ATOM 905 C CA . TYR A 1 118 ? 44.580 8.126 -29.332 1.00 48.47 118 TYR A CA 1
ATOM 906 C C . TYR A 1 118 ? 43.586 8.430 -30.451 1.00 48.47 118 TYR A C 1
ATOM 908 O O . TYR A 1 118 ? 43.169 9.573 -30.639 1.00 48.47 118 TYR A O 1
ATOM 916 N N . PHE A 1 119 ? 43.211 7.409 -31.216 1.00 46.41 119 PHE A N 1
ATOM 917 C CA . PHE A 1 119 ? 42.003 7.476 -32.024 1.00 46.41 119 PHE A CA 1
ATOM 918 C C . PHE A 1 119 ? 40.835 7.213 -31.076 1.00 46.41 119 PHE A C 1
ATOM 920 O O . PHE A 1 119 ? 40.829 6.187 -30.409 1.00 46.41 119 PHE A O 1
ATOM 927 N N . VAL A 1 120 ? 39.871 8.133 -30.987 1.00 47.62 120 VAL A N 1
ATOM 928 C CA . VAL A 1 120 ? 38.606 7.932 -30.260 1.00 47.62 120 VAL A CA 1
ATOM 929 C C . VAL A 1 120 ? 37.481 7.963 -31.291 1.00 47.62 120 VAL A C 1
ATOM 931 O O . VAL A 1 120 ? 37.177 9.018 -31.843 1.00 47.62 120 VAL A O 1
ATOM 934 N N . GLU A 1 121 ? 36.888 6.806 -31.591 1.00 47.75 121 GLU A N 1
ATOM 935 C CA . GLU A 1 121 ? 35.729 6.682 -32.474 1.00 47.75 121 GLU A CA 1
ATOM 936 C C . GLU A 1 121 ? 34.474 6.674 -31.606 1.00 47.75 121 GLU A C 1
ATOM 938 O O . GLU A 1 121 ? 34.091 5.655 -31.026 1.00 47.75 121 GLU A O 1
ATOM 943 N N . VAL A 1 122 ? 33.818 7.827 -31.515 1.00 47.12 122 VAL A N 1
ATOM 944 C CA . VAL A 1 122 ? 32.538 7.943 -30.813 1.00 47.12 122 VAL A CA 1
ATOM 945 C C . VAL A 1 122 ? 31.424 7.583 -31.790 1.00 47.12 122 VAL A C 1
ATOM 947 O O . VAL A 1 122 ? 31.203 8.282 -32.778 1.00 47.12 122 VAL A O 1
ATOM 950 N N . PHE A 1 123 ? 30.721 6.482 -31.523 1.00 46.97 123 PHE A N 1
ATOM 951 C CA . PHE A 1 123 ? 29.536 6.084 -32.280 1.00 46.97 123 PHE A CA 1
ATOM 952 C C . PHE A 1 123 ? 28.302 6.692 -31.615 1.00 46.97 123 PHE A C 1
ATOM 954 O O . PHE A 1 123 ? 27.842 6.206 -30.584 1.00 46.97 123 PHE A O 1
ATOM 961 N N . ILE A 1 124 ? 27.770 7.764 -32.202 1.00 47.31 124 ILE A N 1
ATOM 962 C CA . ILE A 1 124 ? 26.531 8.397 -31.738 1.00 47.31 124 ILE A CA 1
ATOM 963 C C . ILE A 1 124 ? 25.359 7.707 -32.443 1.00 47.31 124 ILE A C 1
ATOM 965 O O . ILE A 1 124 ? 25.180 7.864 -33.650 1.00 47.31 124 ILE A O 1
ATOM 969 N N . CYS A 1 125 ? 24.567 6.928 -31.703 1.00 42.53 125 CYS A N 1
ATOM 970 C CA . CYS A 1 125 ? 23.317 6.368 -32.217 1.00 42.53 125 CYS A CA 1
ATOM 971 C C . CYS A 1 125 ? 22.246 7.464 -32.284 1.00 42.53 125 CYS A C 1
ATOM 973 O O . CYS A 1 125 ? 21.666 7.825 -31.265 1.00 42.53 125 CYS A O 1
ATOM 975 N N . ASN A 1 126 ? 21.950 7.959 -33.487 1.00 39.50 126 ASN A N 1
ATOM 976 C CA . ASN A 1 126 ? 20.811 8.842 -33.743 1.00 39.50 126 ASN A CA 1
ATOM 977 C C . ASN A 1 126 ? 19.667 8.048 -34.393 1.00 39.50 126 ASN A C 1
ATOM 979 O O . ASN A 1 126 ? 19.494 8.098 -35.607 1.00 39.50 126 ASN A O 1
ATOM 983 N N . SER A 1 127 ? 18.903 7.279 -33.610 1.00 40.00 127 SER A N 1
ATOM 984 C CA . SER A 1 127 ? 17.542 6.872 -34.000 1.00 40.00 127 SER A CA 1
ATOM 985 C C . SER A 1 127 ? 16.777 6.235 -32.840 1.00 40.00 127 SER A C 1
ATOM 987 O O . SER A 1 127 ? 17.291 5.361 -32.146 1.00 40.00 127 SER A O 1
ATOM 989 N N . SER A 1 128 ? 15.516 6.635 -32.679 1.00 47.84 128 SER A N 1
ATOM 990 C CA . SER A 1 128 ? 14.527 6.064 -31.756 1.00 47.84 128 SER A CA 1
ATOM 991 C C . SER A 1 128 ? 13.845 4.792 -32.289 1.00 47.84 128 SER A C 1
ATOM 993 O O . SER A 1 128 ? 12.954 4.258 -31.633 1.00 47.84 128 SER A O 1
ATOM 995 N N . ALA A 1 129 ? 14.256 4.274 -33.453 1.00 38.72 129 ALA A N 1
ATOM 996 C CA . ALA A 1 129 ? 13.720 3.044 -34.030 1.00 38.72 129 ALA A CA 1
ATOM 997 C C . ALA A 1 129 ? 14.849 2.057 -34.368 1.00 38.72 129 ALA A C 1
ATOM 999 O O . ALA A 1 129 ? 15.716 2.335 -35.197 1.00 38.72 129 ALA A O 1
ATOM 1000 N N . PHE A 1 130 ? 14.781 0.874 -33.751 1.00 40.41 130 PHE A N 1
ATOM 1001 C CA . PHE A 1 130 ? 15.746 -0.240 -33.767 1.00 40.41 130 PHE A CA 1
ATOM 1002 C C . PHE A 1 130 ? 16.153 -0.787 -35.158 1.00 40.41 130 PHE A C 1
ATOM 1004 O O . PHE A 1 130 ? 16.964 -1.704 -35.234 1.00 40.41 130 PHE A O 1
ATOM 1011 N N . HIS A 1 131 ? 15.620 -0.250 -36.261 1.00 37.53 131 HIS A N 1
ATOM 1012 C CA . HIS A 1 131 ? 15.807 -0.789 -37.613 1.00 37.53 131 HIS A CA 1
ATOM 1013 C C . HIS A 1 131 ? 16.739 0.022 -38.526 1.00 37.53 131 HIS A C 1
ATOM 1015 O O . HIS A 1 131 ? 17.036 -0.444 -39.621 1.00 37.53 131 HIS A O 1
ATOM 1021 N N . ASN A 1 132 ? 17.225 1.202 -38.123 1.00 34.75 132 ASN A N 1
ATOM 1022 C CA . ASN A 1 132 ? 18.194 1.969 -38.920 1.00 34.75 132 ASN A CA 1
ATOM 1023 C C . ASN A 1 132 ? 19.158 2.747 -38.013 1.00 34.75 132 ASN A C 1
ATOM 1025 O O . ASN A 1 132 ? 18.910 3.894 -37.639 1.00 34.75 132 ASN A O 1
ATOM 1029 N N . LEU A 1 133 ? 20.261 2.097 -37.637 1.00 43.47 133 LEU A N 1
ATOM 1030 C CA . LEU A 1 133 ? 21.363 2.716 -36.905 1.00 43.47 133 LEU A CA 1
ATOM 1031 C C . LEU A 1 133 ? 22.220 3.519 -37.889 1.00 43.47 133 LEU A C 1
ATOM 1033 O O . LEU A 1 133 ? 23.108 2.977 -38.545 1.00 43.47 133 LEU A O 1
ATOM 1037 N N . ASN A 1 134 ? 21.946 4.818 -38.011 1.00 39.44 134 ASN A N 1
ATOM 1038 C CA . ASN A 1 134 ? 22.865 5.726 -38.689 1.00 39.44 134 ASN A CA 1
ATOM 1039 C C . ASN A 1 134 ? 24.008 6.055 -37.729 1.00 39.44 134 ASN A C 1
ATOM 1041 O O . ASN A 1 134 ? 23.831 6.792 -36.760 1.00 39.44 134 ASN A O 1
ATOM 1045 N N . TYR A 1 135 ? 25.174 5.468 -37.988 1.00 48.44 135 TYR A N 1
ATOM 1046 C CA . TYR A 1 135 ? 26.387 5.733 -37.230 1.00 48.44 135 TYR A CA 1
ATOM 1047 C C . TYR A 1 135 ? 27.132 6.913 -37.846 1.00 48.44 135 TYR A C 1
ATOM 1049 O O . TYR A 1 135 ? 27.673 6.814 -38.948 1.00 48.44 135 TYR A O 1
ATOM 1057 N N . THR A 1 136 ? 27.195 8.031 -37.128 1.00 42.53 136 THR A N 1
ATOM 1058 C CA . THR A 1 136 ? 28.101 9.128 -37.481 1.00 42.53 136 THR A CA 1
ATOM 1059 C C . THR A 1 136 ? 29.443 8.889 -36.805 1.00 42.53 136 THR A C 1
ATOM 1061 O O . THR A 1 136 ? 29.515 8.784 -35.582 1.00 42.53 136 THR A O 1
ATOM 1064 N N . LYS A 1 137 ? 30.503 8.779 -37.609 1.00 50.78 137 LYS A N 1
ATOM 1065 C CA . LYS A 1 137 ? 31.872 8.567 -37.139 1.00 50.78 137 LYS A CA 1
ATOM 1066 C C . LYS A 1 137 ? 32.550 9.920 -36.930 1.00 50.78 137 LYS A C 1
ATOM 1068 O O . LYS A 1 137 ? 32.785 10.637 -37.900 1.00 50.78 137 LYS A O 1
ATOM 1073 N N . VAL A 1 138 ? 32.840 10.271 -35.679 1.00 50.56 138 VAL A N 1
ATOM 1074 C CA . VAL A 1 138 ? 33.544 11.513 -35.325 1.00 50.56 138 VAL A CA 1
ATOM 1075 C C . VAL A 1 138 ? 34.926 11.160 -34.790 1.00 50.56 138 VAL A C 1
ATOM 1077 O O . VAL A 1 138 ? 35.046 10.305 -33.915 1.00 50.56 138 VAL A O 1
ATOM 1080 N N . TYR A 1 139 ? 35.954 11.803 -35.342 1.00 53.34 139 TYR A N 1
ATOM 1081 C CA . TYR A 1 139 ? 37.349 11.602 -34.965 1.00 53.34 139 TYR A CA 1
ATOM 1082 C C . TYR A 1 139 ? 37.816 12.770 -34.098 1.00 53.34 139 TYR A C 1
ATOM 1084 O O . TYR A 1 139 ? 37.739 13.920 -34.529 1.00 53.34 139 TYR A O 1
ATOM 1092 N N . TYR A 1 140 ? 38.331 12.474 -32.907 1.00 49.34 140 TYR A N 1
ATOM 1093 C CA . TYR A 1 140 ? 39.007 13.457 -32.062 1.00 49.34 140 TYR A CA 1
ATOM 1094 C C . TYR A 1 140 ? 40.498 13.139 -32.006 1.00 49.34 140 TYR A C 1
ATOM 1096 O O . TYR A 1 140 ? 40.879 12.004 -31.733 1.00 49.34 140 TYR A O 1
ATOM 1104 N N . VAL A 1 141 ? 41.328 14.149 -32.271 1.00 49.03 141 VAL A N 1
ATOM 1105 C CA . VAL A 1 141 ? 42.778 14.086 -32.064 1.00 49.03 141 VAL A CA 1
ATOM 1106 C C . VAL A 1 141 ? 43.064 14.804 -30.753 1.00 49.03 141 VAL A C 1
ATOM 1108 O O . VAL A 1 141 ? 42.873 16.015 -30.667 1.00 49.03 141 VAL A O 1
ATOM 1111 N N . VAL A 1 142 ? 43.487 14.061 -29.731 1.00 45.88 142 VAL A N 1
ATOM 1112 C CA . VAL A 1 142 ? 43.933 14.635 -28.455 1.00 45.88 142 VAL A CA 1
ATOM 1113 C C . VAL A 1 142 ? 45.463 14.615 -28.444 1.00 45.88 142 VAL A C 1
ATOM 1115 O O . VAL A 1 142 ? 46.041 13.536 -28.290 1.00 45.88 142 VAL A O 1
ATOM 1118 N N . PRO A 1 143 ? 46.142 15.757 -28.667 1.00 43.88 143 PRO A N 1
ATOM 1119 C CA . PRO A 1 143 ? 47.566 15.861 -28.381 1.00 43.88 143 PRO A CA 1
ATOM 1120 C C . PRO A 1 143 ? 47.776 15.868 -26.859 1.00 43.88 143 PRO A C 1
ATOM 1122 O O . PRO A 1 143 ? 46.950 16.418 -26.130 1.00 43.88 143 PRO A O 1
ATOM 1125 N N . VAL A 1 144 ? 48.857 15.228 -26.399 1.00 51.47 144 VAL A N 1
ATOM 1126 C CA . VAL A 1 144 ? 49.302 15.270 -24.992 1.00 51.47 144 VAL A CA 1
ATOM 1127 C C . VAL A 1 144 ? 49.737 16.683 -24.625 1.00 51.47 144 VAL A C 1
ATOM 1129 O O . VAL A 1 144 ? 50.462 17.288 -25.448 1.00 51.47 144 VAL A O 1
#

pLDDT: mean 70.79, std 20.72, range [34.75, 96.19]